Protein AF-A0AAF0TTR4-F1 (afdb_monomer_lite)

Radius of gyration: 12.86 Å; chains: 1; bounding box: 28×37×36 Å

pLDDT: mean 79.86, std 15.82, range [39.66, 93.5]

Structure (mmCIF, N/CA/C/O backbone):
data_AF-A0AAF0TTR4-F1
#
_entry.id   AF-A0AAF0TTR4-F1
#
loop_
_atom_site.group_PDB
_atom_site.id
_atom_site.type_symbol
_atom_site.label_atom_id
_atom_site.label_alt_id
_atom_site.label_comp_id
_atom_site.label_asym_id
_atom_site.label_entity_id
_atom_site.label_seq_id
_atom_site.pdbx_PDB_ins_code
_atom_site.Cartn_x
_atom_site.Cartn_y
_atom_site.Cartn_z
_atom_site.occupancy
_atom_site.B_iso_or_equiv
_atom_site.auth_seq_id
_atom_site.auth_comp_id
_atom_site.auth_asym_id
_atom_site.auth_atom_id
_atom_site.pdbx_PDB_model_num
ATOM 1 N N . MET A 1 1 ? 10.275 19.466 23.502 1.00 63.72 1 MET A N 1
ATOM 2 C CA . MET A 1 1 ? 9.322 19.762 22.416 1.00 63.72 1 MET A CA 1
ATOM 3 C C . MET A 1 1 ? 9.084 18.456 21.686 1.00 63.72 1 MET A C 1
ATOM 5 O O . MET A 1 1 ? 10.035 17.911 21.143 1.00 63.72 1 MET A O 1
ATOM 9 N N . GLU A 1 2 ? 7.882 17.903 21.796 1.00 81.81 2 GLU A N 1
ATOM 10 C CA . GLU A 1 2 ? 7.504 16.646 21.145 1.00 81.81 2 GLU A CA 1
ATOM 11 C C . GLU A 1 2 ? 6.793 16.986 19.831 1.00 81.81 2 GLU A C 1
ATOM 13 O O . GLU A 1 2 ? 6.001 17.927 19.786 1.00 81.81 2 GLU A O 1
ATOM 18 N N . VAL A 1 3 ? 7.145 16.296 18.747 1.00 85.06 3 VAL A N 1
ATOM 19 C CA . VAL A 1 3 ? 6.584 16.550 17.414 1.00 85.06 3 VAL A CA 1
ATOM 20 C C . VAL A 1 3 ? 5.632 15.414 17.076 1.00 85.06 3 VAL A C 1
ATOM 22 O O . VAL A 1 3 ? 6.060 14.270 16.927 1.00 85.06 3 VAL A O 1
ATOM 25 N N . GLU A 1 4 ? 4.350 15.737 16.927 1.00 86.44 4 GLU A N 1
ATOM 26 C CA . GLU A 1 4 ? 3.320 14.785 16.521 1.00 86.44 4 GLU A CA 1
ATOM 27 C C . GLU A 1 4 ? 3.136 14.800 14.997 1.00 86.44 4 GLU A C 1
ATOM 29 O O . GLU A 1 4 ? 3.066 15.853 14.358 1.00 86.44 4 GLU A O 1
ATOM 34 N N . ARG A 1 5 ? 3.057 13.611 14.393 1.00 81.62 5 ARG A N 1
ATOM 35 C CA . ARG A 1 5 ? 2.743 13.466 12.967 1.00 81.62 5 ARG A CA 1
ATOM 36 C C . ARG A 1 5 ? 1.229 13.496 12.787 1.00 81.62 5 ARG A C 1
ATOM 38 O O . ARG A 1 5 ? 0.559 12.528 13.118 1.00 81.62 5 ARG A O 1
ATOM 45 N N . VAL A 1 6 ? 0.717 14.581 12.214 1.00 86.94 6 VAL A N 1
ATOM 46 C CA . VAL A 1 6 ? -0.731 14.780 12.018 1.00 86.94 6 VAL A CA 1
ATOM 47 C C . VAL A 1 6 ? -1.237 14.129 10.727 1.00 86.94 6 VAL A C 1
ATOM 49 O O . VAL A 1 6 ? -2.373 13.668 10.657 1.00 86.94 6 VAL A O 1
ATOM 52 N N . PHE A 1 7 ? -0.401 14.080 9.688 1.00 86.44 7 PHE A N 1
ATOM 53 C CA . PHE A 1 7 ? -0.788 13.549 8.385 1.00 86.44 7 PHE A CA 1
ATOM 54 C C . PHE A 1 7 ? 0.421 13.045 7.594 1.00 86.44 7 PHE A C 1
ATOM 56 O O . PHE A 1 7 ? 1.506 13.622 7.658 1.00 86.44 7 PHE A O 1
ATOM 63 N N . ILE A 1 8 ? 0.209 11.984 6.814 1.00 89.19 8 ILE A N 1
ATOM 64 C CA . ILE A 1 8 ? 1.164 11.466 5.834 1.00 89.19 8 ILE A CA 1
ATOM 65 C C . ILE A 1 8 ? 0.405 11.289 4.519 1.00 89.19 8 ILE A C 1
ATOM 67 O O . ILE A 1 8 ? -0.561 10.531 4.455 1.00 89.19 8 ILE A O 1
ATOM 71 N N . GLY A 1 9 ? 0.862 11.979 3.475 1.00 89.94 9 GLY A N 1
ATOM 72 C CA . GLY A 1 9 ? 0.383 11.804 2.108 1.00 89.94 9 GLY A CA 1
ATOM 73 C C . GLY A 1 9 ? 1.453 11.139 1.249 1.00 89.94 9 GLY A C 1
ATOM 74 O O . GLY A 1 9 ? 2.624 11.505 1.329 1.00 89.94 9 GLY A O 1
ATOM 75 N N . ALA A 1 10 ? 1.055 10.180 0.415 1.00 90.56 10 ALA A N 1
ATOM 76 C CA . ALA A 1 10 ? 1.932 9.565 -0.575 1.00 90.56 10 ALA A CA 1
ATOM 77 C C . ALA A 1 10 ? 1.166 9.333 -1.881 1.00 90.56 10 ALA A C 1
ATOM 79 O O . ALA A 1 10 ? 0.032 8.857 -1.864 1.00 90.56 10 ALA A O 1
ATOM 80 N N . GLY A 1 11 ? 1.790 9.679 -3.006 1.00 89.44 11 GLY A N 1
ATOM 81 C CA . GLY A 1 11 ? 1.259 9.421 -4.343 1.00 89.44 11 GLY A CA 1
ATOM 82 C C . GLY A 1 11 ? 1.799 8.111 -4.906 1.00 89.44 11 GLY A C 1
ATOM 83 O O . GLY A 1 11 ? 2.970 7.789 -4.704 1.00 89.44 11 GLY A O 1
ATOM 84 N N . CYS A 1 12 ? 0.957 7.360 -5.617 1.00 90.69 12 CYS A N 1
ATOM 85 C CA . CYS A 1 12 ? 1.407 6.151 -6.296 1.00 90.69 12 CYS A CA 1
ATOM 86 C C . CYS A 1 12 ? 2.286 6.487 -7.508 1.00 90.69 12 CYS A C 1
ATOM 88 O O . CYS A 1 12 ? 2.075 7.491 -8.197 1.00 90.69 12 CYS A O 1
ATOM 90 N N . ASN A 1 13 ? 3.264 5.627 -7.788 1.00 92.38 13 ASN A N 1
ATOM 91 C CA . ASN A 1 13 ? 4.018 5.715 -9.035 1.00 92.38 13 ASN A CA 1
ATOM 92 C C . ASN A 1 13 ? 3.090 5.448 -10.222 1.00 92.38 13 ASN A C 1
ATOM 94 O O . ASN A 1 13 ? 2.177 4.625 -10.134 1.00 92.38 13 ASN A O 1
ATOM 98 N N . ARG A 1 14 ? 3.366 6.101 -11.355 1.00 91.38 14 ARG A N 1
ATOM 99 C CA . ARG A 1 14 ? 2.611 5.942 -12.607 1.00 91.38 14 ARG A CA 1
ATOM 100 C C . ARG A 1 14 ? 2.965 4.620 -13.307 1.00 91.38 14 ARG A C 1
ATOM 102 O O . ARG A 1 14 ? 3.498 4.622 -14.413 1.00 91.38 14 ARG A O 1
ATOM 109 N N . VAL A 1 15 ? 2.687 3.505 -12.637 1.00 87.38 15 VAL A N 1
ATOM 110 C CA . VAL A 1 15 ? 2.978 2.134 -13.076 1.00 87.38 15 VAL A CA 1
ATOM 111 C C . VAL A 1 15 ? 1.724 1.277 -12.890 1.00 87.38 15 VAL A C 1
ATOM 113 O O . VAL A 1 15 ? 1.013 1.401 -11.892 1.00 87.38 15 VAL A O 1
ATOM 116 N N . VAL A 1 16 ? 1.421 0.432 -13.875 1.00 85.44 16 VAL A N 1
ATOM 117 C CA . VAL A 1 16 ? 0.259 -0.471 -13.845 1.00 85.44 16 VAL A CA 1
ATOM 118 C C . VAL A 1 16 ? 0.517 -1.603 -12.841 1.00 85.44 16 VAL A C 1
ATOM 120 O O . VAL A 1 16 ? 1.655 -2.020 -12.673 1.00 85.44 16 VAL A O 1
ATOM 123 N N . TYR A 1 17 ? -0.530 -2.105 -12.176 1.00 82.88 17 TYR A N 1
ATOM 124 C CA . TYR A 1 17 ? -0.446 -3.179 -11.165 1.00 82.88 17 TYR A CA 1
ATOM 125 C C . TYR A 1 17 ? 0.383 -2.842 -9.910 1.00 82.88 17 TYR A C 1
ATOM 127 O O . TYR A 1 17 ? 0.823 -3.724 -9.178 1.00 82.88 17 TYR A O 1
ATOM 135 N N . ASN A 1 18 ? 0.546 -1.554 -9.607 1.00 87.44 18 ASN A N 1
ATOM 136 C CA . ASN A 1 18 ? 1.319 -1.076 -8.460 1.00 87.44 18 ASN A CA 1
ATOM 137 C C . ASN A 1 18 ? 0.517 -0.980 -7.144 1.00 87.44 18 ASN A C 1
ATOM 139 O O . ASN A 1 18 ? 0.862 -0.216 -6.246 1.00 87.44 18 ASN A O 1
ATOM 143 N N . VAL A 1 19 ? -0.584 -1.722 -7.029 1.00 90.75 19 VAL A N 1
ATOM 144 C CA . VAL A 1 19 ? -1.477 -1.714 -5.863 1.00 90.75 19 VAL A CA 1
ATOM 145 C C . VAL A 1 19 ? -1.893 -3.145 -5.553 1.00 90.75 19 VAL A C 1
ATOM 147 O O . VAL A 1 19 ? -2.269 -3.878 -6.466 1.00 90.75 19 VAL A O 1
ATOM 150 N N . SER A 1 20 ? -1.893 -3.521 -4.275 1.00 90.75 20 SER A N 1
ATOM 151 C CA . SER A 1 20 ? -2.410 -4.813 -3.823 1.00 90.75 20 SER A CA 1
ATOM 152 C C . SER A 1 20 ? -3.174 -4.683 -2.511 1.00 90.75 20 SER A C 1
ATOM 154 O O . SER A 1 20 ? -2.809 -3.917 -1.620 1.00 90.75 20 SER A O 1
ATOM 156 N N . TRP A 1 21 ? -4.234 -5.480 -2.395 1.00 89.88 21 TRP A N 1
ATOM 157 C CA . TRP A 1 21 ? -5.027 -5.621 -1.180 1.00 89.88 21 TRP A CA 1
ATOM 158 C C . TRP A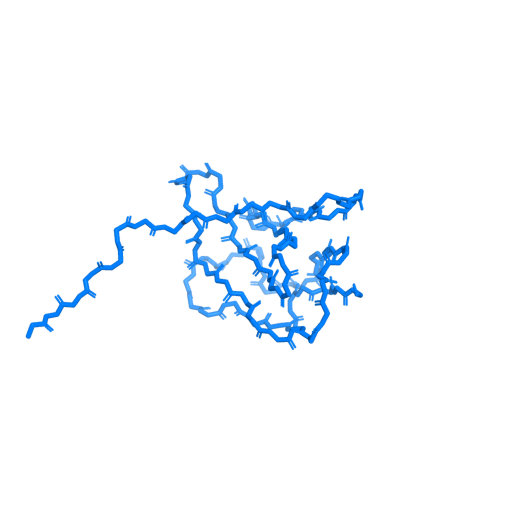 1 21 ? -4.487 -6.756 -0.316 1.00 89.88 21 TRP A C 1
ATOM 160 O O . TRP A 1 21 ? -4.247 -7.857 -0.810 1.00 89.88 21 TRP A O 1
ATOM 170 N N . GLY A 1 22 ? -4.333 -6.489 0.976 1.00 86.44 22 GLY A N 1
ATOM 171 C CA . GLY A 1 22 ? -4.085 -7.507 1.986 1.00 86.44 22 GLY A CA 1
ATOM 172 C C . GLY A 1 22 ? -5.383 -8.105 2.518 1.00 86.44 22 GLY A C 1
ATOM 173 O O . GLY A 1 22 ? -6.415 -7.435 2.573 1.00 86.44 22 GLY A O 1
ATOM 174 N N . ALA A 1 23 ? -5.322 -9.348 3.004 1.00 81.00 23 ALA A N 1
ATOM 175 C CA . ALA A 1 23 ? -6.460 -10.017 3.647 1.00 81.00 23 ALA A CA 1
ATOM 176 C C . ALA A 1 23 ? -6.982 -9.270 4.895 1.00 81.00 23 ALA A C 1
ATOM 178 O O . ALA A 1 23 ? -8.142 -9.412 5.269 1.00 81.00 23 ALA A O 1
ATOM 179 N N . SER A 1 24 ? -6.144 -8.430 5.509 1.00 80.00 24 SER A N 1
ATOM 180 C CA . SER A 1 24 ? -6.498 -7.554 6.631 1.00 80.00 24 SER A CA 1
ATOM 181 C C . SER A 1 24 ? -7.351 -6.337 6.233 1.00 80.00 24 SER A C 1
ATOM 183 O O . SER A 1 24 ? -7.782 -5.579 7.105 1.00 80.00 24 SER A O 1
ATOM 185 N N . GLY A 1 25 ? -7.598 -6.122 4.935 1.00 85.75 25 GLY A N 1
ATOM 186 C CA . GLY A 1 25 ? -8.296 -4.944 4.409 1.00 85.75 25 GLY A CA 1
ATOM 187 C C . GLY A 1 25 ? -7.413 -3.696 4.295 1.00 85.75 25 GLY A C 1
ATOM 188 O O . GLY A 1 25 ? -7.933 -2.592 4.133 1.00 85.75 25 GLY A O 1
ATOM 189 N N . LEU A 1 26 ? -6.093 -3.862 4.402 1.00 90.69 26 LEU A N 1
ATOM 190 C CA . LEU A 1 26 ? -5.102 -2.822 4.135 1.00 90.69 26 LEU A CA 1
ATOM 191 C C . LEU A 1 26 ? -4.697 -2.832 2.659 1.00 90.69 26 LEU A C 1
ATOM 193 O O . LEU A 1 26 ? -4.763 -3.862 1.987 1.00 90.69 26 LEU A O 1
ATOM 197 N N . VAL A 1 27 ? -4.251 -1.680 2.170 1.00 91.56 27 VAL A N 1
ATOM 198 C CA . VAL A 1 27 ? -3.780 -1.495 0.796 1.00 91.56 27 VAL A CA 1
ATOM 199 C C . VAL A 1 27 ? -2.288 -1.206 0.827 1.00 91.56 27 VAL A C 1
ATOM 201 O O . VAL A 1 27 ? -1.854 -0.327 1.567 1.00 91.56 27 VAL A O 1
ATOM 204 N N . SER A 1 28 ? -1.504 -1.905 0.011 1.00 92.25 28 SER A N 1
ATOM 205 C CA . SER A 1 28 ? -0.130 -1.501 -0.302 1.00 92.25 28 SER A CA 1
ATOM 206 C C . SER A 1 28 ? -0.076 -0.896 -1.692 1.00 92.25 28 SER A C 1
ATOM 208 O O . SER A 1 28 ? -0.778 -1.352 -2.598 1.00 92.25 28 SER A O 1
ATOM 210 N N . PHE A 1 29 ? 0.786 0.095 -1.879 1.00 92.88 29 PHE A N 1
ATOM 211 C CA . PHE A 1 29 ? 1.120 0.601 -3.204 1.00 92.88 29 PHE A CA 1
ATOM 212 C C . PHE A 1 29 ? 2.567 1.073 -3.256 1.00 92.88 29 PHE A C 1
ATOM 214 O O . PHE A 1 29 ? 3.155 1.356 -2.220 1.00 92.88 29 PHE A O 1
ATOM 221 N N . GLY A 1 30 ? 3.165 1.150 -4.442 1.00 93.00 30 GLY A N 1
ATOM 222 C CA . GLY A 1 30 ? 4.505 1.714 -4.603 1.00 93.00 30 GLY A CA 1
ATOM 223 C C . GLY A 1 30 ? 4.467 3.238 -4.704 1.00 93.00 30 GLY A C 1
ATOM 224 O O . GLY A 1 30 ? 3.767 3.783 -5.565 1.00 93.00 30 GLY A O 1
ATOM 225 N N . ALA A 1 31 ? 5.243 3.921 -3.865 1.00 93.50 31 ALA A N 1
ATOM 226 C CA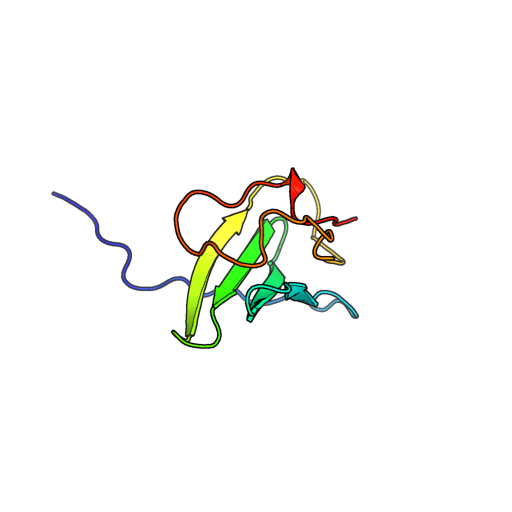 . ALA A 1 31 ? 5.439 5.368 -3.897 1.00 93.50 31 ALA A CA 1
ATOM 227 C C . ALA A 1 31 ? 6.937 5.683 -3.888 1.00 93.50 31 ALA A C 1
ATOM 229 O O . ALA A 1 31 ? 7.631 5.433 -2.902 1.00 93.50 31 ALA A O 1
ATOM 230 N N . GLN A 1 32 ? 7.442 6.234 -4.991 1.00 91.12 32 GLN A N 1
ATOM 231 C CA . GLN A 1 32 ? 8.874 6.369 -5.251 1.00 91.12 32 GLN A CA 1
ATOM 232 C C . GLN A 1 32 ? 9.573 5.018 -5.033 1.00 91.12 32 GLN A C 1
ATOM 234 O O . GLN A 1 32 ? 9.194 4.025 -5.650 1.00 91.12 32 GLN A O 1
ATOM 239 N N . ASN A 1 33 ? 10.553 4.967 -4.139 1.00 91.19 33 ASN A N 1
ATOM 240 C CA . ASN A 1 33 ? 11.335 3.791 -3.776 1.00 91.19 33 ASN A CA 1
ATOM 241 C C . ASN A 1 33 ? 10.877 3.131 -2.456 1.00 91.19 33 ASN A C 1
ATOM 243 O O . ASN A 1 33 ? 11.646 2.433 -1.788 1.00 91.19 33 ASN A O 1
ATOM 247 N N . ALA A 1 34 ? 9.634 3.385 -2.056 1.00 91.69 34 ALA A N 1
ATOM 248 C CA . ALA A 1 34 ? 9.052 2.881 -0.825 1.00 91.69 34 ALA A CA 1
ATOM 249 C C . ALA A 1 34 ? 7.657 2.296 -1.064 1.00 91.69 34 ALA A C 1
ATOM 251 O O . ALA A 1 34 ? 7.019 2.537 -2.092 1.00 91.69 34 ALA A O 1
ATOM 252 N N . VAL A 1 35 ? 7.173 1.545 -0.077 1.00 92.50 35 VAL A N 1
ATOM 253 C CA . VAL A 1 35 ? 5.837 0.944 -0.088 1.00 92.50 35 VAL A CA 1
ATOM 254 C C . VAL A 1 35 ? 5.020 1.480 1.090 1.00 92.50 35 VAL A C 1
ATOM 256 O O . VAL A 1 35 ? 5.222 1.043 2.227 1.00 92.50 35 VAL A O 1
ATOM 259 N N . PRO A 1 36 ? 4.115 2.449 0.867 1.00 92.50 36 PRO A N 1
ATOM 260 C CA . PRO A 1 36 ? 3.139 2.852 1.870 1.00 92.50 36 PRO A CA 1
ATOM 261 C C . PRO A 1 36 ? 2.055 1.800 2.099 1.00 92.50 36 PRO A C 1
ATOM 263 O O . PRO A 1 36 ? 1.574 1.158 1.162 1.00 92.50 36 PRO A O 1
ATOM 266 N N . ILE A 1 37 ? 1.624 1.691 3.355 1.00 91.88 37 ILE A N 1
ATOM 267 C CA . ILE A 1 37 ? 0.493 0.873 3.792 1.00 91.88 37 ILE A CA 1
ATOM 268 C C . ILE A 1 37 ? -0.645 1.791 4.192 1.00 91.88 37 ILE A C 1
ATOM 270 O O . ILE A 1 37 ? -0.554 2.541 5.164 1.00 91.88 37 ILE A O 1
ATOM 274 N N . PHE A 1 38 ? -1.732 1.714 3.445 1.00 92.50 38 PHE A N 1
ATOM 275 C CA . PHE A 1 38 ? -2.897 2.560 3.593 1.00 92.50 38 PHE A CA 1
ATOM 276 C C . PHE A 1 38 ? -4.059 1.791 4.217 1.00 92.50 38 PHE A C 1
ATOM 278 O O . PHE A 1 38 ? -4.362 0.660 3.831 1.00 92.50 38 PHE A O 1
ATOM 285 N N . CYS A 1 39 ? -4.723 2.421 5.183 1.00 91.88 39 CYS A N 1
ATOM 286 C CA . CYS A 1 39 ? -5.964 1.949 5.777 1.00 91.88 39 CYS A CA 1
ATOM 287 C C . CYS A 1 39 ? -7.143 2.732 5.180 1.00 91.88 39 CYS A C 1
ATOM 289 O O . CYS A 1 39 ? -7.344 3.896 5.539 1.00 91.88 39 CYS A O 1
ATOM 291 N N . PRO A 1 40 ? -7.975 2.108 4.328 1.00 91.06 40 PRO A N 1
ATOM 292 C CA . PRO A 1 40 ?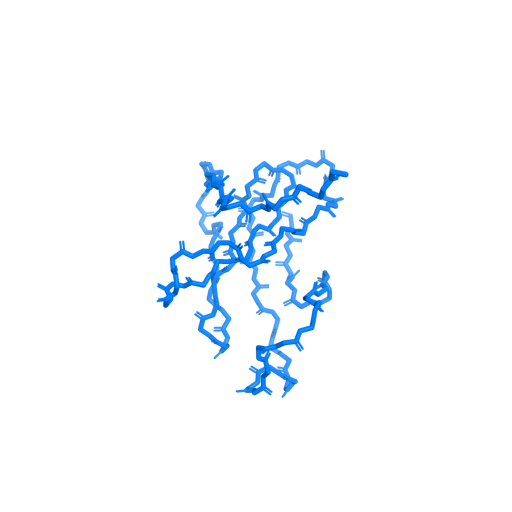 -9.130 2.779 3.733 1.00 91.06 40 PRO A CA 1
ATOM 293 C C . PRO A 1 40 ? -10.178 3.208 4.761 1.00 91.06 40 PRO A C 1
ATOM 295 O O . PRO A 1 40 ? -10.860 4.204 4.555 1.00 91.06 40 PRO A O 1
ATOM 298 N N . LYS A 1 41 ? -10.295 2.483 5.884 1.00 91.25 41 LYS A N 1
ATOM 299 C CA . LYS A 1 41 ? -11.288 2.778 6.931 1.00 91.25 41 LYS A CA 1
ATOM 300 C C . LYS A 1 41 ? -11.012 4.093 7.657 1.00 91.25 41 LYS A C 1
ATOM 302 O O . LYS A 1 41 ? -11.951 4.778 8.037 1.00 91.25 41 LYS A O 1
ATOM 307 N N . THR A 1 42 ? -9.739 4.420 7.874 1.00 90.69 42 THR A N 1
ATOM 308 C CA . THR A 1 42 ? -9.320 5.653 8.561 1.00 90.69 42 THR A CA 1
ATOM 309 C C . THR A 1 42 ? -8.772 6.707 7.603 1.00 90.69 42 THR A C 1
ATOM 311 O O . THR A 1 42 ? -8.424 7.792 8.050 1.00 90.69 42 THR A O 1
ATOM 314 N N . ALA A 1 43 ? -8.691 6.398 6.304 1.00 91.56 43 ALA A N 1
ATOM 315 C CA . ALA A 1 43 ? -8.096 7.237 5.265 1.00 91.56 43 ALA A CA 1
ATOM 316 C C . ALA A 1 43 ? -6.660 7.698 5.591 1.00 91.56 43 ALA A C 1
ATOM 318 O O . ALA A 1 43 ? -6.271 8.826 5.295 1.00 91.56 43 ALA A O 1
ATOM 319 N N . GLN A 1 44 ? -5.862 6.820 6.207 1.00 91.62 44 GLN A N 1
ATOM 320 C CA . GLN A 1 44 ? -4.512 7.143 6.675 1.00 91.62 44 GLN A CA 1
ATOM 321 C C . GLN A 1 44 ? -3.475 6.135 6.188 1.00 91.62 44 GLN A C 1
ATOM 323 O O . GLN A 1 44 ? -3.737 4.933 6.102 1.00 91.62 44 GLN A O 1
ATOM 328 N N . ILE A 1 45 ? -2.266 6.633 5.934 1.00 91.94 45 ILE A N 1
ATOM 329 C CA . ILE A 1 45 ? -1.076 5.798 5.777 1.00 91.94 45 ILE A CA 1
ATOM 330 C C . ILE A 1 45 ? -0.602 5.407 7.176 1.00 91.94 45 ILE A C 1
ATOM 332 O O . ILE A 1 45 ? -0.202 6.260 7.964 1.00 91.94 45 ILE A O 1
ATOM 336 N N . LEU A 1 46 ? -0.674 4.114 7.483 1.00 89.81 46 LEU A N 1
ATOM 337 C CA . LEU A 1 46 ? -0.287 3.567 8.784 1.00 89.81 46 LEU A CA 1
ATOM 338 C C . LEU A 1 46 ? 1.231 3.491 8.932 1.00 89.81 46 LEU A C 1
ATOM 340 O O . LEU A 1 46 ? 1.771 3.717 10.011 1.00 89.81 46 LEU A O 1
ATOM 344 N N . THR A 1 47 ? 1.912 3.123 7.851 1.00 88.31 47 THR A N 1
ATOM 345 C CA . THR A 1 47 ? 3.368 3.027 7.806 1.00 88.31 47 THR A CA 1
ATOM 346 C C . THR A 1 47 ? 3.856 3.133 6.369 1.00 88.31 47 THR A C 1
ATOM 348 O O . THR A 1 47 ? 3.103 2.888 5.426 1.00 88.31 47 THR A O 1
ATOM 351 N N . THR A 1 48 ? 5.130 3.465 6.215 1.00 89.75 48 THR A N 1
ATOM 352 C CA . THR A 1 48 ? 5.843 3.439 4.942 1.00 89.75 48 THR A CA 1
ATOM 353 C C . THR A 1 48 ? 7.049 2.542 5.119 1.00 89.75 48 THR A C 1
ATOM 355 O O . THR A 1 48 ? 7.808 2.728 6.068 1.00 89.75 48 THR A O 1
ATOM 358 N N . LEU A 1 49 ? 7.225 1.583 4.216 1.00 90.44 49 LEU A N 1
ATOM 359 C CA . LEU A 1 49 ? 8.365 0.678 4.201 1.00 90.44 49 LEU A CA 1
ATOM 360 C C . LEU A 1 49 ? 9.419 1.239 3.224 1.00 90.44 49 LEU A C 1
ATOM 362 O O . LEU A 1 49 ? 9.182 1.219 2.013 1.00 90.44 49 LEU A O 1
ATOM 366 N N . PRO A 1 50 ? 10.557 1.787 3.702 1.00 88.50 50 PRO A N 1
ATOM 367 C CA . PRO A 1 50 ? 11.676 2.238 2.866 1.00 88.50 50 PRO A CA 1
ATOM 368 C C . PRO A 1 50 ? 12.739 1.140 2.693 1.00 88.50 50 PRO A C 1
ATOM 370 O O . PRO A 1 50 ? 13.005 0.376 3.625 1.00 88.50 50 PRO A O 1
ATOM 373 N N . GLY A 1 51 ? 13.302 0.992 1.491 1.00 81.94 51 GLY A N 1
ATOM 374 C CA . GLY A 1 51 ? 14.239 -0.111 1.236 1.00 81.94 51 GLY A CA 1
ATOM 375 C C . GLY A 1 51 ? 14.686 -0.282 -0.211 1.00 81.94 51 GLY A C 1
ATOM 376 O O . GLY A 1 51 ? 15.825 -0.687 -0.449 1.00 81.94 51 GLY A O 1
ATOM 377 N N . HIS A 1 52 ? 13.854 0.081 -1.191 1.00 86.44 52 HIS A N 1
ATOM 378 C CA . HIS A 1 52 ? 14.266 -0.020 -2.587 1.00 86.44 52 HIS A CA 1
ATOM 379 C C . HIS A 1 52 ? 15.245 1.102 -2.941 1.00 86.44 52 HIS A C 1
ATOM 381 O O . HIS A 1 52 ? 15.135 2.244 -2.491 1.00 86.44 52 HIS A O 1
ATOM 387 N N . LYS A 1 53 ? 16.231 0.769 -3.777 1.00 89.31 53 LYS A N 1
ATOM 388 C CA . LYS A 1 53 ? 17.130 1.761 -4.391 1.00 89.31 53 LYS A CA 1
ATOM 389 C C . LYS A 1 53 ? 16.519 2.391 -5.643 1.00 89.31 53 LYS A C 1
ATOM 391 O O . LYS A 1 53 ? 16.906 3.488 -6.024 1.00 89.31 53 LYS A O 1
ATOM 396 N N . ALA A 1 54 ? 15.580 1.688 -6.270 1.00 89.06 54 ALA A N 1
ATOM 397 C CA . ALA A 1 54 ? 14.861 2.108 -7.462 1.00 89.06 54 ALA A CA 1
ATOM 398 C C . ALA A 1 54 ? 13.368 2.283 -7.162 1.00 89.06 54 ALA A C 1
ATOM 400 O O . ALA A 1 54 ? 12.896 1.951 -6.074 1.00 89.06 54 ALA A O 1
ATOM 401 N N . SER A 1 55 ? 12.634 2.813 -8.139 1.00 89.94 55 SER A N 1
ATOM 402 C CA . SER A 1 55 ? 11.185 2.963 -8.050 1.00 89.94 55 SER A CA 1
ATOM 403 C C . SER A 1 55 ? 10.502 1.605 -7.893 1.00 89.94 55 SER A C 1
ATOM 405 O O . SER A 1 55 ? 10.799 0.678 -8.643 1.00 89.94 55 SER A O 1
ATOM 407 N N . VAL A 1 56 ? 9.558 1.508 -6.959 1.00 90.62 56 VAL A N 1
ATOM 408 C CA . VAL A 1 56 ? 8.702 0.327 -6.807 1.00 90.62 56 VAL A CA 1
ATOM 409 C C . VAL A 1 56 ? 7.727 0.281 -7.978 1.00 90.62 56 VAL A C 1
ATOM 411 O O . VAL A 1 56 ? 7.017 1.263 -8.235 1.00 90.62 56 VAL A O 1
ATOM 414 N N . ASN A 1 57 ? 7.704 -0.849 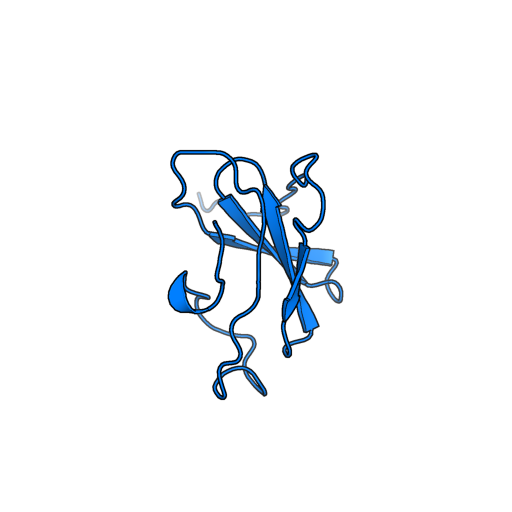-8.680 1.00 89.12 57 ASN A N 1
ATOM 415 C CA . ASN A 1 57 ? 6.876 -1.033 -9.871 1.00 89.12 57 ASN A CA 1
ATOM 416 C C . ASN A 1 57 ? 5.622 -1.866 -9.596 1.00 89.12 57 ASN A C 1
ATOM 418 O O . ASN A 1 57 ? 4.593 -1.646 -10.229 1.00 89.12 57 ASN A O 1
ATOM 422 N N . CYS A 1 58 ? 5.689 -2.801 -8.650 1.00 86.50 58 CYS A N 1
ATOM 423 C CA . CYS A 1 58 ? 4.552 -3.617 -8.252 1.00 86.50 58 CYS A CA 1
ATOM 424 C C . CYS A 1 58 ? 4.603 -3.949 -6.758 1.00 86.50 58 CYS A C 1
ATOM 426 O O . CYS A 1 58 ? 5.666 -3.933 -6.137 1.00 86.50 58 CYS A O 1
ATOM 428 N N . THR A 1 59 ? 3.443 -4.258 -6.179 1.00 89.19 59 THR A N 1
ATOM 429 C CA . THR A 1 59 ? 3.345 -4.771 -4.807 1.00 89.19 59 THR A CA 1
ATOM 430 C C . THR A 1 59 ? 2.373 -5.939 -4.780 1.00 89.19 59 THR A C 1
ATOM 432 O O . THR A 1 59 ? 1.371 -5.924 -5.492 1.00 89.19 59 THR A O 1
ATOM 435 N N . LEU A 1 60 ? 2.670 -6.948 -3.969 1.00 88.12 60 LEU A N 1
ATOM 436 C CA . LEU A 1 60 ? 1.846 -8.128 -3.764 1.00 88.12 60 LEU A CA 1
ATOM 437 C C . LEU A 1 60 ? 1.873 -8.496 -2.284 1.00 88.12 60 LEU A C 1
ATOM 439 O O . LEU A 1 60 ? 2.936 -8.714 -1.706 1.00 88.12 60 LEU A O 1
ATOM 443 N N . TRP A 1 61 ? 0.698 -8.605 -1.675 1.00 85.69 61 TRP A N 1
ATOM 444 C CA . TRP A 1 61 ? 0.594 -9.113 -0.310 1.00 85.69 61 TRP A CA 1
ATOM 445 C C . TRP A 1 61 ? 0.851 -10.611 -0.289 1.00 85.69 61 TRP A C 1
ATOM 447 O O . TRP A 1 61 ? 0.194 -11.371 -1.005 1.00 85.69 61 TRP A O 1
ATOM 457 N N . LEU A 1 62 ? 1.791 -11.042 0.549 1.00 80.88 62 LEU A N 1
ATOM 458 C CA . LEU A 1 62 ? 2.067 -12.460 0.700 1.00 80.88 62 LEU A CA 1
ATOM 459 C C . LEU A 1 62 ? 0.996 -13.107 1.591 1.00 80.88 62 LEU A C 1
ATOM 461 O O . LEU A 1 62 ? 0.644 -12.560 2.643 1.00 80.88 62 LEU A O 1
ATOM 465 N N . PRO A 1 63 ? 0.459 -14.276 1.199 1.00 68.88 63 PRO A N 1
ATOM 466 C CA . PRO A 1 63 ? -0.504 -14.999 2.012 1.00 68.88 63 PRO A CA 1
ATOM 467 C C . PRO A 1 63 ? 0.209 -15.576 3.238 1.00 68.88 63 PRO A C 1
ATOM 469 O O . PRO A 1 63 ? 0.848 -16.622 3.178 1.00 68.88 63 PRO A O 1
ATOM 472 N N . ASN A 1 64 ? 0.101 -14.884 4.368 1.00 64.31 64 ASN A N 1
ATOM 473 C CA . ASN A 1 64 ? 0.590 -15.355 5.658 1.00 64.31 64 ASN A CA 1
ATOM 474 C C . ASN A 1 64 ? -0.602 -15.577 6.599 1.00 64.31 64 ASN A C 1
ATOM 476 O O . ASN A 1 64 ? -1.419 -14.680 6.819 1.00 64.31 64 ASN A O 1
ATOM 480 N N . SER A 1 65 ? -0.680 -16.769 7.196 1.00 56.38 65 SER A N 1
ATOM 481 C CA . SER A 1 65 ? -1.701 -17.154 8.181 1.00 56.38 65 SER A CA 1
ATOM 482 C C . SER A 1 65 ? -1.734 -16.254 9.427 1.00 56.38 65 SER A C 1
ATOM 484 O O . SER A 1 65 ? -2.726 -16.255 10.154 1.00 56.38 65 SER A O 1
ATOM 486 N N . LYS A 1 66 ? -0.702 -15.432 9.661 1.00 54.28 66 LYS A N 1
ATOM 487 C CA . LYS A 1 66 ? -0.641 -14.467 10.772 1.00 54.28 66 LYS A CA 1
ATOM 488 C C . LYS A 1 66 ? -1.578 -13.257 10.633 1.00 54.28 66 LYS A C 1
ATOM 490 O O . LYS A 1 66 ? -1.864 -12.623 11.646 1.00 54.28 66 LYS A O 1
ATOM 495 N N . PHE A 1 67 ? -2.082 -12.936 9.437 1.00 52.28 67 PHE A N 1
ATOM 496 C CA . PHE A 1 67 ? -2.782 -11.662 9.179 1.00 52.28 67 PHE A CA 1
ATOM 497 C C . PHE A 1 67 ? -4.299 -11.740 9.008 1.00 52.28 67 PHE A C 1
ATOM 499 O O . PHE A 1 67 ? -4.923 -10.730 8.685 1.00 52.28 67 PHE A O 1
ATOM 506 N N . ALA A 1 68 ? -4.922 -12.876 9.331 1.00 47.62 68 ALA A N 1
ATOM 507 C CA . ALA A 1 68 ? -6.373 -12.902 9.509 1.00 47.62 68 ALA A CA 1
ATOM 508 C C . ALA A 1 68 ? -6.819 -11.983 10.672 1.00 47.62 68 ALA A C 1
ATOM 510 O O . ALA A 1 68 ? -7.918 -11.438 10.634 1.00 47.62 68 ALA A O 1
ATOM 511 N N . PHE A 1 69 ? -5.962 -11.753 11.682 1.00 41.84 69 PHE A N 1
ATOM 512 C CA . PHE A 1 69 ? -6.330 -10.998 12.885 1.00 41.84 69 PHE A CA 1
ATOM 513 C C . PHE A 1 69 ? -5.133 -10.322 13.578 1.00 41.84 69 PHE A C 1
ATOM 515 O O . PHE A 1 69 ? -4.719 -10.764 14.645 1.00 41.84 69 PHE A O 1
ATOM 522 N N . LYS A 1 70 ? -4.577 -9.226 13.044 1.00 39.66 70 LYS A N 1
ATOM 523 C CA . LYS A 1 70 ? -3.912 -8.224 13.907 1.00 39.66 70 LYS A CA 1
ATOM 524 C C . LYS A 1 70 ? -3.589 -6.929 13.171 1.00 39.66 70 LYS A C 1
ATOM 526 O O . LYS A 1 70 ? -2.671 -6.863 12.367 1.00 39.66 70 LYS A O 1
ATOM 531 N N . VAL A 1 71 ? -4.301 -5.867 13.536 1.00 47.16 71 VAL A N 1
ATOM 532 C CA . VAL A 1 71 ? -3.825 -4.489 13.387 1.00 47.16 71 VAL A CA 1
ATOM 533 C C . VAL A 1 71 ? -3.293 -4.080 14.755 1.00 47.16 71 VAL A C 1
ATOM 535 O O . VAL A 1 71 ? -4.079 -3.674 15.606 1.00 47.16 71 VAL A O 1
ATOM 538 N N . ARG A 1 72 ? -1.991 -4.284 14.999 1.00 42.53 72 ARG A N 1
ATOM 539 C CA . ARG A 1 72 ? -1.158 -3.553 15.980 1.00 42.53 72 ARG A CA 1
ATOM 540 C C . ARG A 1 72 ? 0.245 -4.172 16.046 1.00 42.53 72 ARG A C 1
ATOM 542 O O . ARG A 1 72 ? 0.397 -5.276 16.560 1.00 42.53 72 ARG A O 1
ATOM 549 N N . GLY A 1 73 ? 1.241 -3.416 15.579 1.00 45.94 73 GLY A N 1
ATOM 550 C CA . GLY A 1 73 ? 2.673 -3.691 15.753 1.00 45.94 73 GLY A CA 1
ATOM 551 C C . GLY A 1 73 ? 3.397 -4.015 14.444 1.00 45.94 73 GLY A C 1
ATOM 552 O O . GLY A 1 73 ? 3.199 -5.095 13.914 1.00 45.94 73 GLY A O 1
ATOM 553 N N . SER A 1 74 ? 4.188 -3.048 13.956 1.00 50.66 74 SER A N 1
ATOM 554 C CA . SER A 1 74 ? 5.235 -3.133 12.913 1.00 50.66 74 SER A CA 1
ATOM 555 C C . SER A 1 74 ? 5.042 -4.174 11.796 1.00 50.66 74 SER A C 1
ATOM 557 O O . SER A 1 74 ? 5.408 -5.335 11.956 1.00 50.66 74 SER A O 1
ATOM 559 N N . MET A 1 75 ? 4.541 -3.711 10.647 1.00 56.22 75 MET A N 1
ATOM 560 C CA . MET A 1 75 ? 4.567 -4.4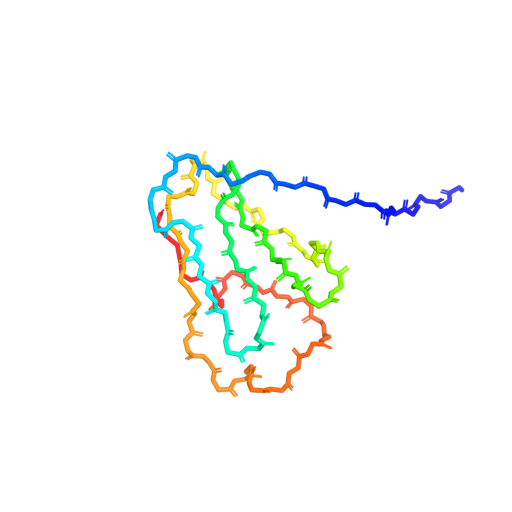38 9.370 1.00 56.22 75 MET A CA 1
ATOM 561 C C . MET A 1 75 ? 6.013 -4.484 8.842 1.00 56.22 75 MET A C 1
ATOM 563 O O . MET A 1 75 ? 6.669 -3.437 8.830 1.00 56.22 75 MET A O 1
ATOM 567 N N . ASN A 1 76 ? 6.497 -5.647 8.399 1.00 57.56 76 ASN A N 1
ATOM 568 C CA . ASN A 1 76 ? 7.869 -5.835 7.899 1.00 57.56 76 ASN A CA 1
ATOM 569 C C . ASN A 1 76 ? 7.884 -6.177 6.398 1.00 57.56 76 ASN A C 1
ATOM 571 O O . ASN A 1 76 ? 6.897 -6.643 5.836 1.00 57.56 76 ASN A O 1
ATOM 575 N N . TRP A 1 77 ? 9.038 -5.993 5.747 1.00 53.56 77 TRP A N 1
ATOM 576 C CA . TRP A 1 77 ? 9.254 -6.313 4.325 1.00 53.56 77 TRP A CA 1
ATOM 577 C C . TRP A 1 77 ? 8.889 -7.750 3.928 1.00 53.56 77 TRP A C 1
ATOM 579 O O . TRP A 1 77 ? 8.514 -7.999 2.790 1.00 53.56 77 TRP A O 1
ATOM 589 N N . GLU A 1 78 ? 8.951 -8.690 4.868 1.00 57.25 78 GLU A N 1
ATOM 590 C CA . GLU A 1 78 ? 8.651 -10.113 4.659 1.00 57.25 78 GLU A CA 1
ATOM 591 C C . GLU A 1 78 ? 7.176 -10.397 4.327 1.00 57.25 78 GLU A C 1
ATOM 593 O O . GLU A 1 78 ? 6.816 -11.529 4.014 1.00 57.25 78 GLU A O 1
ATOM 598 N N . GLU A 1 79 ? 6.308 -9.390 4.412 1.00 62.28 79 GLU A N 1
ATOM 599 C CA . GLU A 1 79 ? 4.857 -9.528 4.251 1.00 62.28 79 GLU A CA 1
ATOM 600 C C . GLU A 1 79 ? 4.367 -8.991 2.898 1.00 62.28 79 GLU A C 1
ATOM 602 O O . GLU A 1 79 ? 3.234 -9.265 2.491 1.00 62.28 79 GLU A O 1
ATOM 607 N N . ILE A 1 80 ? 5.228 -8.262 2.177 1.00 65.50 80 ILE A N 1
ATOM 608 C CA . ILE A 1 80 ? 4.919 -7.657 0.880 1.00 65.50 80 ILE A CA 1
ATOM 609 C C . ILE A 1 80 ? 6.020 -8.007 -0.114 1.00 65.50 80 ILE A C 1
ATOM 611 O O . ILE A 1 80 ? 7.140 -7.507 -0.038 1.00 65.50 80 ILE A O 1
ATOM 615 N N . GLY A 1 81 ? 5.672 -8.837 -1.092 1.00 61.84 81 GLY A N 1
ATOM 616 C CA . GLY A 1 81 ? 6.509 -9.083 -2.255 1.00 61.84 81 GLY A CA 1
ATOM 617 C C . GLY A 1 81 ? 6.442 -7.898 -3.215 1.00 61.84 81 GLY A C 1
ATOM 618 O O . GLY A 1 81 ? 5.362 -7.414 -3.546 1.00 61.84 81 GLY A O 1
ATOM 619 N N . CYS A 1 82 ? 7.590 -7.418 -3.674 1.00 61.84 82 CYS A N 1
ATOM 620 C CA . CYS A 1 82 ? 7.695 -6.379 -4.696 1.00 61.84 82 CYS A CA 1
ATOM 621 C C . CYS A 1 82 ? 8.955 -6.620 -5.536 1.00 61.84 82 CYS A C 1
ATOM 623 O O . CYS A 1 82 ? 9.964 -7.098 -5.013 1.00 61.84 82 CYS A O 1
ATOM 625 N N . THR A 1 83 ? 8.876 -6.329 -6.837 1.00 56.41 83 THR A N 1
ATOM 626 C CA . THR A 1 83 ? 10.033 -6.311 -7.753 1.00 56.41 83 THR A CA 1
ATOM 627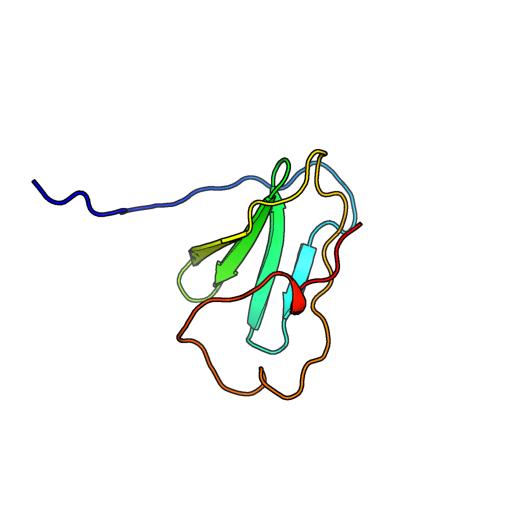 C C . THR A 1 83 ? 10.450 -4.886 -8.061 1.00 56.41 83 THR A C 1
ATOM 629 O O . THR A 1 83 ? 9.539 -4.064 -8.332 1.00 56.41 83 THR A O 1
#

Foldseek 3Di:
DDDDDPADDFDADPAPQQWEADLLRWIWGWGFQWIFIARPVVRGGPDIGHDGPGTWRHKYFDDDPVRNDDDDDDDDPVGIDTD

Sequence (83 aa):
MEVERVFIGAGCNRVVYNVSWGASGLVSFGAQNAVPIFCPKTAQILTTLPGHKASVNCTLWLPNSKFAFKVRGSMNWEEIGCT

Organism: Solanum verrucosum (NCBI:txid315347)

InterPro domains:
  IPR036322 WD40-repeat-containing domain superfamily [SSF50978] (11-67)
  IPR037289 Elongator complex protein 2 [PTHR44111] (1-66)

Secondary structure (DSSP, 8-state):
----------PPPS-TT-EEE-TTS-EEE-BTTEEEEEETTTTEEEEEEE--SS-----EE---GGGGS--SS---GGGEE--